Protein AF-A0A6M1RUN6-F1 (afdb_monomer)

Secondary structure (DSSP, 8-state):
--HHHHHHHHHHHHHHS-SEEEEEEEEEEEPPTTSHHHH-EEEEEEEEEEETTEEEEEEEEEEEE-----TTSSS--HHHHHHHHHHHHHHHHTT-----EEEEEEEEEEEE--

Sequence (114 aa):
MTVLDMIEAERRRCKHGGRYWMNSSKEVAAVGAPWELALGYVELTISTTCACGVFSFSVCLDDTYDFDPKWLKTHRFPQGEVYTTLVWATQNALRCGWRPYQITGCYHGAECTF

pLDDT: mean 71.51, std 12.7, range [46.12, 90.5]

Structure (mmCIF, N/CA/C/O backbone):
data_AF-A0A6M1RUN6-F1
#
_entry.id   AF-A0A6M1RUN6-F1
#
loop_
_atom_site.group_PDB
_atom_site.id
_atom_site.type_symbol
_atom_site.label_atom_id
_atom_site.label_alt_id
_atom_site.label_comp_id
_atom_site.label_asym_id
_atom_site.label_entity_id
_atom_site.label_seq_id
_atom_site.pdbx_PDB_ins_code
_atom_site.Cartn_x
_atom_site.Cartn_y
_atom_site.Cartn_z
_atom_site.occupancy
_atom_site.B_iso_or_equiv
_atom_site.auth_seq_id
_atom_site.auth_comp_id
_atom_site.auth_asym_id
_atom_site.auth_atom_id
_atom_site.pdbx_PDB_model_num
ATOM 1 N N . MET A 1 1 ? 5.912 3.838 11.160 1.00 60.22 1 MET A N 1
ATOM 2 C CA . MET A 1 1 ? 4.533 3.461 11.521 1.00 60.22 1 MET A CA 1
ATOM 3 C C . MET A 1 1 ? 3.965 2.725 10.327 1.00 60.22 1 MET A C 1
ATOM 5 O O . MET A 1 1 ? 4.090 3.238 9.225 1.00 60.22 1 MET A O 1
ATOM 9 N N . THR A 1 2 ? 3.495 1.497 10.514 1.00 80.00 2 THR A N 1
ATOM 10 C CA . THR A 1 2 ? 2.986 0.637 9.435 1.00 80.00 2 THR A CA 1
ATOM 11 C C . THR A 1 2 ? 1.469 0.782 9.281 1.00 80.00 2 THR A C 1
ATOM 13 O O . THR A 1 2 ? 0.795 1.249 10.198 1.00 80.00 2 THR A O 1
ATOM 16 N N . VAL A 1 3 ? 0.914 0.323 8.152 1.00 79.94 3 VAL A N 1
ATOM 17 C CA . VAL A 1 3 ? -0.546 0.241 7.940 1.00 79.94 3 VAL A CA 1
ATOM 18 C C . VAL A 1 3 ? -1.236 -0.548 9.060 1.00 79.94 3 VAL A C 1
ATOM 20 O O . VAL A 1 3 ? -2.304 -0.159 9.527 1.00 79.94 3 VAL A O 1
ATOM 23 N N . LEU A 1 4 ? -0.601 -1.620 9.545 1.00 81.50 4 LEU A N 1
ATOM 24 C CA . LEU A 1 4 ? -1.116 -2.420 10.658 1.00 81.50 4 LEU A CA 1
ATOM 25 C C . LEU A 1 4 ? -1.151 -1.626 11.969 1.00 81.50 4 LEU A C 1
ATOM 27 O O . LEU A 1 4 ? -2.146 -1.697 12.688 1.00 81.50 4 LEU A O 1
ATOM 31 N N . ASP A 1 5 ? -0.117 -0.827 12.252 1.00 84.25 5 ASP A N 1
ATOM 32 C CA . ASP A 1 5 ? -0.082 0.024 13.450 1.00 84.25 5 ASP A CA 1
ATOM 33 C C . ASP A 1 5 ? -1.211 1.067 13.432 1.00 84.25 5 ASP A C 1
ATOM 35 O O . ASP A 1 5 ? -1.817 1.346 14.467 1.00 84.25 5 ASP A O 1
ATOM 39 N N . MET A 1 6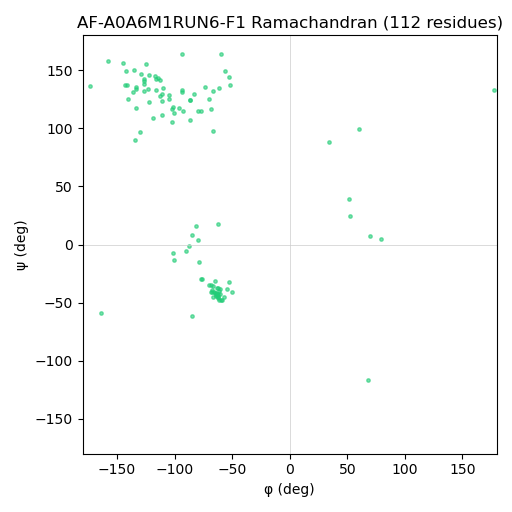 ? -1.524 1.620 12.254 1.00 84.44 6 MET A N 1
ATOM 40 C CA . MET A 1 6 ? -2.619 2.581 12.079 1.00 84.44 6 MET A CA 1
ATOM 41 C C . MET A 1 6 ? -3.988 1.938 12.318 1.00 84.44 6 MET A C 1
ATOM 43 O O . MET A 1 6 ? -4.820 2.497 13.034 1.00 84.44 6 MET A O 1
ATOM 47 N N . ILE A 1 7 ? -4.212 0.744 11.759 1.00 86.44 7 ILE A N 1
ATOM 48 C CA . ILE A 1 7 ? -5.455 -0.015 11.951 1.00 86.44 7 ILE A CA 1
ATOM 49 C C . ILE A 1 7 ? -5.635 -0.378 13.431 1.00 86.44 7 ILE A C 1
ATOM 51 O O . ILE A 1 7 ? -6.717 -0.190 13.983 1.00 86.44 7 ILE A O 1
ATOM 55 N N . GLU A 1 8 ? -4.579 -0.845 14.098 1.00 87.88 8 GLU A N 1
ATOM 56 C CA . GLU A 1 8 ? -4.619 -1.229 15.513 1.00 87.88 8 GLU A CA 1
ATOM 57 C C . GLU A 1 8 ? -4.859 -0.019 16.438 1.00 87.88 8 GLU A C 1
ATOM 59 O O . GLU A 1 8 ? -5.585 -0.127 17.431 1.00 87.88 8 GLU A O 1
ATOM 64 N N . ALA A 1 9 ? -4.318 1.158 16.110 1.00 87.31 9 ALA A N 1
ATOM 65 C CA . ALA A 1 9 ? -4.603 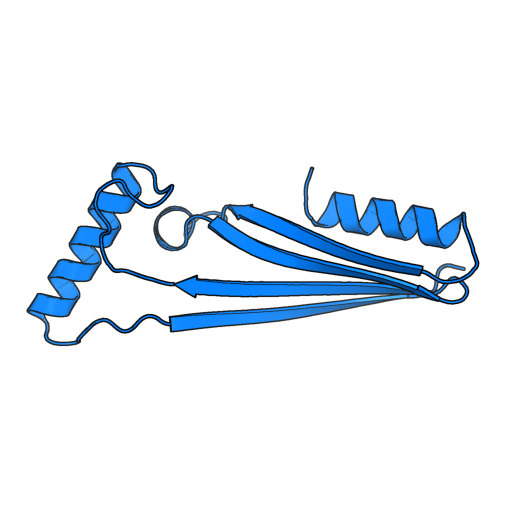2.389 16.847 1.00 87.31 9 ALA A CA 1
ATOM 66 C C . ALA A 1 9 ? -6.092 2.775 16.765 1.00 87.31 9 ALA A C 1
ATOM 68 O O . ALA A 1 9 ? -6.725 3.066 17.786 1.00 87.31 9 ALA A O 1
ATOM 69 N N . GLU A 1 10 ? -6.673 2.714 15.567 1.00 87.62 10 GLU A N 1
ATOM 70 C CA . GLU A 1 10 ? -8.089 3.009 15.334 1.00 87.62 10 GLU A CA 1
ATOM 71 C C . GLU A 1 10 ? -9.019 1.953 15.957 1.00 87.62 10 GLU A C 1
ATOM 73 O O . GLU A 1 10 ? -10.061 2.284 16.531 1.00 87.62 10 GLU A O 1
ATOM 78 N N . ARG A 1 11 ? -8.608 0.681 15.965 1.00 86.75 11 ARG A N 1
ATOM 79 C CA . ARG A 1 11 ? -9.299 -0.399 16.683 1.00 86.75 11 ARG A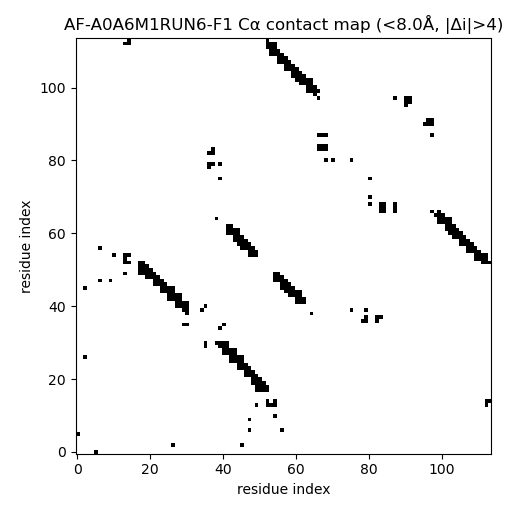 CA 1
ATOM 80 C C . ARG A 1 11 ? -9.393 -0.111 18.181 1.00 86.75 11 ARG A C 1
ATOM 82 O O . ARG A 1 11 ? -10.475 -0.200 18.765 1.00 86.75 11 ARG A O 1
ATOM 89 N N . ARG A 1 12 ? -8.283 0.282 18.818 1.00 87.06 12 ARG A N 1
ATOM 90 C CA . ARG A 1 12 ? -8.266 0.659 20.246 1.00 87.06 12 ARG A CA 1
ATOM 91 C C . ARG A 1 12 ? -9.157 1.864 20.516 1.00 87.06 12 ARG A C 1
ATOM 93 O O . ARG A 1 12 ? -9.880 1.881 21.511 1.00 87.06 12 ARG A O 1
ATOM 100 N N . ARG A 1 13 ? -9.153 2.847 19.613 1.00 85.31 13 ARG A N 1
ATOM 101 C CA . ARG A 1 13 ? -10.047 4.005 19.689 1.00 85.31 13 ARG A CA 1
ATOM 102 C C . ARG A 1 13 ? -11.518 3.591 19.631 1.00 85.31 13 ARG A C 1
ATOM 104 O O . ARG A 1 13 ? -12.303 4.094 20.428 1.00 85.31 13 ARG A O 1
ATOM 111 N N . CYS A 1 14 ? -11.878 2.651 18.754 1.00 84.62 14 CYS A N 1
ATOM 112 C CA . CYS A 1 14 ? -13.235 2.108 18.673 1.00 84.62 14 CYS A CA 1
ATOM 113 C C . CYS A 1 14 ? -13.654 1.388 19.965 1.00 84.62 14 CYS A C 1
ATOM 115 O O . CYS A 1 14 ? -14.756 1.614 20.459 1.00 84.62 14 CYS A O 1
ATOM 117 N N . LYS A 1 15 ? -12.750 0.596 20.558 1.00 83.56 15 LYS A N 1
ATOM 118 C CA . LYS A 1 15 ? -13.000 -0.131 21.812 1.00 83.56 15 LYS A CA 1
ATOM 119 C C . LYS A 1 15 ? -13.263 0.796 23.008 1.00 83.56 15 LYS A C 1
ATOM 121 O O . LYS A 1 15 ? -14.078 0.479 23.867 1.00 83.56 15 LYS A O 1
ATOM 126 N N . HIS A 1 16 ? -12.561 1.928 23.086 1.00 76.88 16 HIS A N 1
ATOM 127 C CA . HIS A 1 16 ? -12.616 2.830 24.245 1.00 76.88 16 HIS A CA 1
ATOM 128 C C . HIS A 1 16 ? -13.515 4.064 24.060 1.00 76.88 16 HIS A C 1
ATOM 130 O O . HIS A 1 16 ? -13.827 4.736 25.041 1.00 76.88 16 HIS A O 1
ATOM 136 N N . GLY A 1 17 ? -13.937 4.379 22.833 1.00 64.19 17 GLY A N 1
ATOM 137 C CA . GLY A 1 17 ? -14.715 5.575 22.509 1.00 64.19 17 GLY A CA 1
ATOM 138 C C . GLY A 1 17 ? -15.892 5.252 21.596 1.00 64.19 17 GLY A C 1
ATOM 139 O O . GLY A 1 17 ? -15.774 5.297 20.374 1.00 64.19 17 GLY A O 1
ATOM 140 N N . GLY A 1 18 ? -17.047 4.935 22.178 1.00 63.97 18 GLY A N 1
ATOM 141 C CA . GLY A 1 18 ? -18.250 4.629 21.407 1.00 63.97 18 GLY A CA 1
ATOM 142 C C . GLY A 1 18 ? -19.016 5.880 20.970 1.00 63.97 18 GLY A C 1
ATOM 143 O O . GLY A 1 18 ? -19.365 6.709 21.809 1.00 63.97 18 GLY A O 1
ATOM 144 N N . ARG A 1 19 ? -19.354 5.967 19.674 1.00 69.00 19 ARG A N 1
ATOM 145 C CA . ARG A 1 19 ? -20.697 6.377 19.205 1.00 69.00 19 ARG A CA 1
ATOM 146 C C . ARG A 1 19 ? -20.929 6.016 17.738 1.00 69.00 19 ARG A C 1
ATOM 148 O O . ARG A 1 19 ? -21.827 5.232 17.480 1.00 69.00 19 ARG A O 1
ATOM 155 N N . TYR A 1 20 ? -20.115 6.508 16.814 1.00 82.19 20 TYR A N 1
ATOM 156 C CA . TYR A 1 20 ? -20.066 6.107 15.400 1.00 82.19 20 TYR A CA 1
ATOM 157 C C . TYR A 1 20 ? -19.026 6.997 14.719 1.00 82.19 20 TYR A C 1
ATOM 159 O O . TYR A 1 20 ? -19.057 8.209 14.937 1.00 82.19 20 TYR A O 1
ATOM 167 N N . TRP A 1 21 ? -18.116 6.446 13.923 1.00 88.00 21 TRP A N 1
ATOM 168 C CA . TRP A 1 21 ? -17.201 7.260 13.121 1.00 88.00 21 TRP A CA 1
ATOM 169 C C . TRP A 1 21 ? -16.655 6.486 11.924 1.00 88.00 21 TRP A C 1
ATOM 171 O O . TRP A 1 21 ? -16.611 5.257 11.926 1.00 88.00 21 TRP A O 1
ATOM 181 N N . MET A 1 22 ? -16.215 7.234 10.914 1.00 89.19 22 MET A N 1
ATOM 182 C CA . MET A 1 22 ? -15.529 6.734 9.729 1.00 89.19 22 MET A CA 1
ATOM 183 C C . MET A 1 22 ? -14.305 7.612 9.477 1.00 89.19 22 MET A C 1
ATOM 185 O O . MET A 1 22 ? -14.395 8.836 9.573 1.00 89.19 22 MET A O 1
ATOM 189 N N . ASN A 1 23 ? -13.170 6.990 9.181 1.00 86.81 23 ASN A N 1
ATOM 190 C CA . ASN A 1 23 ? -11.932 7.666 8.828 1.00 86.81 23 ASN A CA 1
ATOM 191 C C . ASN A 1 23 ? -11.389 7.070 7.525 1.00 86.81 23 ASN A C 1
ATOM 193 O O . ASN A 1 23 ? -11.581 5.885 7.253 1.00 86.81 23 ASN A O 1
ATOM 197 N N . SER A 1 24 ? -10.734 7.892 6.712 1.00 87.25 24 SER A N 1
ATOM 198 C CA . SER A 1 24 ? -10.053 7.444 5.503 1.00 87.25 24 SER A CA 1
ATOM 199 C C . SER A 1 24 ? -8.740 8.194 5.355 1.00 87.25 24 SER A C 1
ATOM 201 O O . SER A 1 24 ? -8.730 9.424 5.320 1.00 87.25 24 SER A O 1
ATOM 203 N N . SER A 1 25 ? -7.644 7.458 5.230 1.00 85.38 25 SER A N 1
ATOM 204 C CA . SER A 1 25 ? -6.310 7.997 4.989 1.00 85.38 25 SER A CA 1
ATOM 205 C C . SER A 1 25 ? -5.689 7.365 3.751 1.00 85.38 25 SER A C 1
ATOM 207 O O . SER A 1 25 ? -6.056 6.266 3.335 1.00 85.38 25 SER A O 1
ATOM 209 N N . LYS A 1 26 ? -4.751 8.090 3.149 1.00 83.94 26 LYS A N 1
ATOM 210 C CA . LYS A 1 26 ? -3.920 7.608 2.049 1.00 83.94 26 LYS A CA 1
ATOM 211 C C . LYS A 1 26 ? -2.504 7.464 2.566 1.00 83.94 26 LYS A C 1
ATOM 213 O O . LYS A 1 26 ? -1.981 8.402 3.158 1.00 83.94 26 LYS A O 1
ATOM 218 N N . GLU A 1 27 ? -1.911 6.306 2.340 1.00 80.44 27 GLU A N 1
ATOM 219 C CA . GLU A 1 27 ? -0.553 5.988 2.752 1.00 80.44 27 GLU A CA 1
ATOM 220 C C . GLU A 1 27 ? 0.242 5.490 1.557 1.00 80.44 27 GLU A C 1
ATOM 222 O O . GLU A 1 27 ? -0.246 4.701 0.751 1.00 80.44 27 GLU A O 1
ATOM 227 N N . VAL A 1 28 ? 1.485 5.944 1.457 1.00 76.19 28 VAL A N 1
ATOM 228 C CA . VAL A 1 28 ? 2.407 5.499 0.415 1.00 76.19 28 VAL A CA 1
ATOM 229 C C . VAL A 1 28 ? 3.336 4.468 1.036 1.00 76.19 28 VAL A C 1
ATOM 231 O O . VAL A 1 28 ? 4.131 4.789 1.919 1.00 76.19 28 VAL A O 1
ATOM 234 N N . ALA A 1 29 ? 3.227 3.219 0.591 1.00 71.00 29 ALA A N 1
ATOM 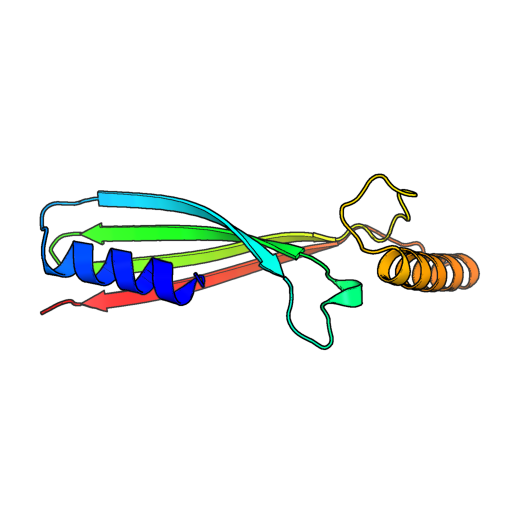235 C CA . ALA A 1 29 ? 4.040 2.118 1.091 1.00 71.00 29 ALA A CA 1
ATOM 236 C C . ALA A 1 29 ? 5.030 1.658 0.018 1.00 71.00 29 ALA A C 1
ATOM 238 O O . ALA A 1 29 ? 4.662 1.478 -1.141 1.00 71.00 29 ALA A O 1
ATOM 239 N N . ALA A 1 30 ? 6.292 1.447 0.401 1.00 65.75 30 ALA A N 1
ATOM 240 C CA . ALA A 1 30 ? 7.250 0.770 -0.466 1.00 65.75 30 ALA A CA 1
ATOM 241 C C . ALA A 1 30 ? 6.812 -0.686 -0.646 1.00 65.75 30 ALA A C 1
ATOM 243 O O . ALA A 1 30 ? 6.495 -1.373 0.332 1.00 65.75 30 ALA A O 1
ATOM 244 N N . VAL A 1 31 ? 6.796 -1.167 -1.886 1.00 64.00 31 VAL A N 1
ATOM 245 C CA . VAL A 1 31 ? 6.566 -2.587 -2.133 1.00 64.00 31 VAL A CA 1
ATOM 246 C C . VAL A 1 31 ? 7.794 -3.339 -1.649 1.00 64.00 31 VAL A C 1
ATOM 248 O O . VAL A 1 31 ? 8.905 -3.030 -2.057 1.00 64.00 31 VAL A O 1
ATOM 251 N N . GLY A 1 32 ? 7.609 -4.318 -0.766 1.00 57.41 32 GLY A N 1
ATOM 252 C CA . GLY A 1 32 ? 8.724 -5.119 -0.271 1.00 57.41 32 GLY A CA 1
ATOM 253 C C . GLY A 1 32 ? 9.463 -5.865 -1.389 1.00 57.41 32 GLY A C 1
ATOM 254 O O . GLY A 1 32 ? 8.958 -6.064 -2.501 1.00 57.41 32 GLY A O 1
ATOM 255 N N . ALA A 1 33 ? 10.670 -6.331 -1.076 1.00 50.28 33 ALA A N 1
ATOM 256 C CA . ALA A 1 33 ? 11.409 -7.232 -1.952 1.00 50.28 33 ALA A CA 1
ATOM 257 C C . ALA A 1 33 ? 10.556 -8.468 -2.336 1.00 50.28 33 ALA A C 1
ATOM 259 O O . ALA A 1 33 ? 9.790 -8.968 -1.508 1.00 50.28 33 ALA A O 1
ATOM 260 N N . PRO A 1 34 ? 10.682 -8.990 -3.572 1.00 52.53 34 PRO A N 1
ATOM 261 C CA . PRO A 1 34 ? 11.635 -8.598 -4.619 1.00 52.53 34 PRO A CA 1
ATOM 262 C C . PRO A 1 34 ? 11.149 -7.453 -5.524 1.00 52.53 34 PRO A C 1
ATOM 264 O O . PRO A 1 34 ? 11.862 -7.046 -6.438 1.00 52.53 34 PRO A O 1
ATOM 267 N N . TRP A 1 35 ? 9.936 -6.950 -5.308 1.00 55.12 35 TRP A N 1
ATOM 268 C CA . TRP A 1 35 ? 9.265 -6.078 -6.267 1.00 55.12 35 TRP A CA 1
ATOM 269 C C . TRP A 1 35 ? 9.542 -4.590 -6.059 1.00 55.12 35 TRP A C 1
ATOM 271 O O . TRP A 1 35 ? 9.156 -3.805 -6.910 1.00 55.12 35 TRP A O 1
ATOM 281 N N . GLU A 1 36 ? 10.253 -4.197 -5.003 1.00 61.66 36 GLU A N 1
ATOM 282 C CA . GLU A 1 36 ? 10.584 -2.800 -4.676 1.00 61.66 36 GLU A CA 1
ATOM 283 C C . GLU A 1 36 ? 11.190 -2.011 -5.847 1.00 61.66 36 GLU A C 1
ATOM 285 O O . GLU A 1 36 ? 10.827 -0.867 -6.092 1.00 61.66 36 GLU A O 1
ATOM 290 N N . LEU A 1 37 ? 12.081 -2.627 -6.629 1.00 56.94 37 LEU A N 1
ATOM 291 C CA . LEU A 1 37 ? 12.735 -1.957 -7.761 1.00 56.94 37 LEU A CA 1
ATOM 292 C C . LEU A 1 37 ? 11.832 -1.825 -8.989 1.00 56.94 37 LEU A C 1
ATOM 294 O O . LEU A 1 37 ? 12.000 -0.897 -9.780 1.00 56.94 37 LEU A O 1
ATOM 298 N N . ALA A 1 38 ? 10.906 -2.769 -9.161 1.00 55.59 38 ALA A N 1
ATOM 299 C CA . ALA A 1 38 ? 9.956 -2.751 -10.259 1.00 55.59 38 ALA A CA 1
ATOM 300 C C . ALA A 1 38 ? 8.764 -1.873 -9.876 1.00 55.59 38 ALA A C 1
ATOM 302 O O . ALA A 1 38 ? 8.536 -0.848 -10.499 1.00 55.59 38 ALA A O 1
ATOM 303 N N . LEU A 1 39 ? 8.045 -2.234 -8.819 1.00 58.72 39 LEU A N 1
ATOM 304 C CA . LEU A 1 39 ? 6.815 -1.594 -8.367 1.00 58.72 39 LEU A CA 1
ATOM 305 C C . LEU A 1 39 ? 7.057 -0.257 -7.652 1.00 58.72 39 LEU A C 1
ATOM 307 O O . LEU A 1 39 ? 6.261 0.662 -7.801 1.00 58.72 39 LEU A O 1
ATOM 311 N N . GLY A 1 40 ? 8.198 -0.078 -6.984 1.00 65.38 40 GLY A N 1
ATOM 312 C CA . GLY A 1 40 ? 8.503 1.159 -6.272 1.00 65.38 40 GLY A CA 1
ATOM 313 C C . GLY A 1 40 ? 7.592 1.340 -5.064 1.00 65.38 40 GLY A C 1
ATOM 314 O O . GLY A 1 40 ? 7.627 0.550 -4.120 1.00 65.38 40 GLY A O 1
ATOM 315 N N . TYR A 1 41 ? 6.784 2.395 -5.108 1.00 69.62 41 TYR A N 1
ATOM 316 C CA . TYR A 1 41 ? 5.831 2.742 -4.062 1.00 69.62 41 TYR A CA 1
ATOM 317 C C . TYR A 1 41 ? 4.410 2.570 -4.579 1.00 69.62 41 TYR A C 1
ATOM 319 O O . TYR A 1 41 ? 4.132 2.932 -5.717 1.00 69.62 41 TYR A O 1
ATOM 327 N N . VAL A 1 42 ? 3.528 2.078 -3.717 1.00 73.62 42 VAL A N 1
ATOM 328 C CA . VAL A 1 42 ? 2.097 1.933 -3.992 1.00 73.62 42 VAL A CA 1
ATOM 329 C C . VAL A 1 42 ? 1.300 2.854 -3.082 1.00 73.62 42 VAL A C 1
ATOM 331 O O . VAL A 1 42 ? 1.650 3.044 -1.912 1.00 73.62 42 VAL A O 1
ATOM 334 N N . GLU A 1 43 ? 0.219 3.418 -3.613 1.00 79.38 43 GLU A N 1
ATOM 335 C CA . GLU A 1 43 ? -0.750 4.165 -2.819 1.00 79.38 43 GLU A CA 1
ATOM 336 C C . GLU A 1 43 ? -1.793 3.199 -2.240 1.00 79.38 43 GLU A C 1
ATOM 338 O O . GLU A 1 43 ? -2.449 2.430 -2.946 1.00 79.38 43 GLU A O 1
ATOM 343 N N . LEU A 1 44 ? -1.928 3.230 -0.918 1.00 82.06 44 LEU A N 1
ATOM 344 C CA . LEU A 1 44 ? -2.910 2.474 -0.161 1.00 82.06 44 LEU A CA 1
ATOM 345 C C . LEU A 1 44 ? -3.929 3.445 0.424 1.00 82.06 44 LEU A C 1
ATOM 347 O O . LEU A 1 44 ? -3.586 4.347 1.184 1.00 82.06 44 LEU A O 1
ATOM 351 N N . THR A 1 45 ? -5.201 3.231 0.122 1.00 86.69 45 THR A N 1
ATOM 352 C CA . THR A 1 45 ? -6.308 3.895 0.806 1.00 86.69 45 THR A CA 1
ATOM 353 C C . THR A 1 45 ? -6.770 3.017 1.960 1.00 86.69 45 THR A C 1
ATOM 355 O O . THR A 1 45 ? -7.280 1.917 1.751 1.00 86.69 45 THR A O 1
ATOM 358 N N . ILE A 1 46 ? -6.592 3.502 3.184 1.00 88.31 46 ILE A N 1
ATOM 359 C CA . ILE A 1 46 ? -7.016 2.837 4.414 1.00 88.31 46 ILE A CA 1
ATOM 360 C C . ILE A 1 46 ? -8.297 3.517 4.878 1.00 88.31 46 ILE A C 1
ATOM 362 O O . ILE A 1 46 ? -8.287 4.692 5.232 1.00 88.31 46 ILE A O 1
ATOM 366 N N . SER A 1 47 ? -9.399 2.784 4.910 1.00 89.69 47 SER A N 1
ATOM 367 C CA . SER A 1 47 ? -10.664 3.244 5.471 1.00 89.69 47 SER A CA 1
ATOM 368 C C . SER A 1 47 ? -10.977 2.444 6.725 1.00 89.69 47 SER A C 1
ATOM 370 O O . SER A 1 47 ? -10.971 1.219 6.695 1.00 89.69 47 SER A O 1
ATOM 372 N N . THR A 1 48 ? -11.267 3.116 7.830 1.00 89.75 48 THR A N 1
ATOM 373 C CA . THR A 1 48 ? -11.654 2.494 9.100 1.00 89.75 48 THR A CA 1
ATOM 374 C C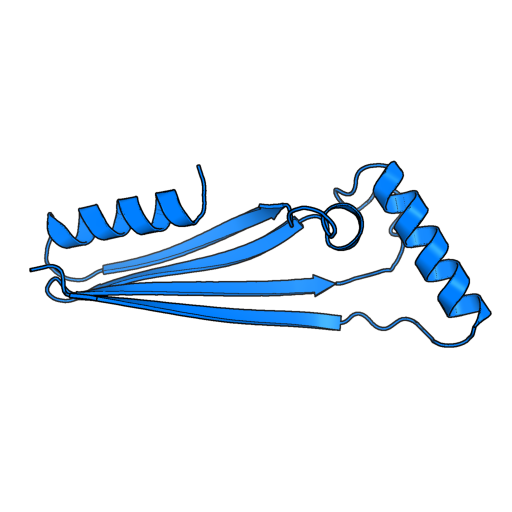 . THR A 1 48 ? -13.016 3.017 9.527 1.00 89.75 48 THR A C 1
ATOM 376 O O . THR A 1 48 ? -13.401 4.149 9.236 1.00 89.75 48 THR A O 1
ATOM 379 N N . THR A 1 49 ? -13.813 2.178 10.170 1.00 90.50 49 THR A N 1
ATOM 380 C CA . THR A 1 49 ? -15.158 2.527 10.625 1.00 90.50 49 THR A CA 1
ATOM 381 C C . THR A 1 49 ? -15.427 1.855 11.958 1.00 90.50 49 THR A C 1
ATOM 383 O O . THR A 1 49 ? -15.120 0.680 12.148 1.00 90.50 49 THR A O 1
ATOM 386 N N . CYS A 1 50 ? -16.026 2.599 12.879 1.00 88.88 50 CYS A N 1
ATOM 387 C CA . CYS A 1 50 ? -16.500 2.089 14.153 1.00 88.88 50 CYS A CA 1
ATOM 388 C C . CYS A 1 50 ? -17.994 2.357 14.274 1.00 88.88 50 CYS A C 1
ATOM 390 O O . CYS A 1 50 ? -18.424 3.511 14.236 1.00 88.88 50 CYS A O 1
ATOM 392 N N . ALA A 1 51 ? -18.780 1.305 14.465 1.00 86.56 51 ALA A N 1
ATOM 393 C CA . ALA A 1 51 ? -20.217 1.400 14.673 1.00 86.56 51 ALA A CA 1
ATOM 394 C C . ALA A 1 51 ? -20.613 0.516 15.854 1.00 86.56 51 ALA A C 1
ATOM 396 O O . ALA A 1 51 ? -20.430 -0.694 15.808 1.00 86.56 51 ALA A O 1
ATOM 397 N N . CYS A 1 52 ? -21.144 1.115 16.923 1.00 82.00 52 CYS A N 1
ATOM 398 C CA . CYS A 1 52 ? -21.642 0.379 18.094 1.00 82.00 52 CYS A CA 1
ATOM 399 C C . CYS A 1 52 ? -20.641 -0.639 18.690 1.00 82.00 52 CYS A C 1
ATOM 401 O O . CYS A 1 52 ? -21.039 -1.731 19.079 1.00 82.00 52 CYS A O 1
ATOM 403 N N . GLY A 1 53 ? -19.344 -0.306 18.741 1.00 77.25 53 GLY A N 1
ATOM 404 C CA . GLY A 1 53 ? -18.299 -1.223 19.230 1.00 77.25 53 GLY A CA 1
ATOM 405 C C . GLY A 1 53 ? -17.858 -2.285 18.214 1.00 77.25 53 GLY A C 1
ATOM 406 O O . GLY A 1 53 ? -17.037 -3.146 18.522 1.00 77.25 53 GLY A O 1
ATOM 407 N N . VAL A 1 54 ? -18.357 -2.230 16.982 1.00 84.69 54 VAL A N 1
ATOM 408 C CA . VAL A 1 54 ? -17.860 -3.037 15.867 1.00 84.69 54 VAL A CA 1
ATOM 409 C C . VAL A 1 54 ? -16.863 -2.203 15.081 1.00 84.69 54 VAL A C 1
ATOM 411 O O . VAL A 1 54 ? -17.216 -1.157 14.531 1.00 84.69 54 VAL A O 1
ATOM 414 N N . PHE A 1 55 ? -15.617 -2.666 15.038 1.00 88.62 55 PHE A N 1
ATOM 415 C CA . PHE A 1 55 ? -14.564 -2.064 14.235 1.00 88.62 55 PHE A CA 1
ATOM 416 C C . PHE A 1 55 ? -14.491 -2.776 12.886 1.00 88.62 55 PHE A C 1
ATOM 418 O O . PHE A 1 55 ? -14.470 -4.001 12.814 1.00 88.62 55 PHE A O 1
ATOM 425 N N . SER A 1 56 ? -14.434 -2.012 11.807 1.00 90.25 56 SER A N 1
ATOM 426 C CA . SER A 1 56 ? -14.247 -2.525 10.454 1.00 90.25 56 SER A CA 1
ATOM 427 C C . SER A 1 56 ? -13.219 -1.682 9.723 1.00 90.25 56 SER A C 1
ATOM 429 O O . SER A 1 56 ? -13.053 -0.495 10.006 1.00 90.25 56 SER A O 1
ATOM 431 N N . PHE A 1 57 ? -12.502 -2.304 8.799 1.00 88.50 57 PHE A N 1
ATOM 432 C CA . PHE A 1 57 ? -11.505 -1.625 7.996 1.00 88.50 57 PHE A CA 1
ATOM 433 C C . PHE A 1 57 ? -11.448 -2.182 6.575 1.00 88.50 57 PHE A C 1
ATOM 435 O O . PHE A 1 57 ? -11.823 -3.323 6.300 1.00 88.50 57 PHE A O 1
ATOM 442 N N . SER A 1 58 ? -10.954 -1.346 5.675 1.00 88.06 58 SER A N 1
ATOM 443 C CA . SER A 1 58 ? -10.678 -1.643 4.283 1.00 88.06 58 SER A CA 1
ATOM 444 C C . SER A 1 58 ? -9.323 -1.053 3.933 1.00 88.06 58 SER A C 1
ATOM 446 O O . SER A 1 58 ? -9.071 0.112 4.222 1.00 88.06 58 SER A O 1
ATOM 448 N N . VAL A 1 59 ? -8.458 -1.832 3.301 1.00 85.19 59 VAL A N 1
ATOM 449 C CA . VAL A 1 59 ? -7.207 -1.348 2.715 1.00 85.19 59 VAL A CA 1
ATOM 450 C C . VAL A 1 59 ? -7.281 -1.630 1.229 1.00 85.19 59 VAL A C 1
ATOM 452 O O . VAL A 1 59 ? -7.236 -2.788 0.822 1.00 85.19 59 VAL A O 1
ATOM 455 N N . CYS A 1 60 ? -7.438 -0.583 0.431 1.00 83.56 60 CYS A N 1
ATOM 456 C CA . CYS A 1 60 ? -7.487 -0.674 -1.018 1.00 83.56 60 CYS A CA 1
ATOM 457 C C . CYS A 1 60 ? -6.174 -0.179 -1.609 1.00 83.56 60 CYS A C 1
ATOM 459 O O . CYS A 1 60 ? -5.750 0.940 -1.338 1.00 83.56 60 CYS A O 1
ATOM 461 N N . LEU A 1 61 ? -5.550 -1.018 -2.421 1.00 80.94 61 LEU A N 1
ATOM 462 C CA . LEU A 1 61 ? -4.461 -0.641 -3.300 1.00 80.94 61 LEU A CA 1
ATOM 463 C C . LEU A 1 61 ? -5.070 -0.128 -4.603 1.00 80.94 61 LEU A C 1
ATOM 465 O O . LEU A 1 61 ? -5.868 -0.831 -5.227 1.00 80.94 61 LEU A O 1
ATOM 469 N N . ASP A 1 62 ? -4.703 1.091 -4.973 1.00 71.81 62 ASP A N 1
ATOM 470 C CA . ASP A 1 62 ? -5.003 1.676 -6.275 1.00 71.81 62 ASP A CA 1
ATOM 471 C C . ASP A 1 62 ? -3.695 2.237 -6.818 1.00 71.81 62 ASP A C 1
ATOM 473 O O . ASP A 1 62 ? -3.246 3.308 -6.408 1.00 71.81 62 ASP A O 1
ATOM 477 N N . ASP A 1 63 ? -3.033 1.453 -7.667 1.00 67.62 63 ASP 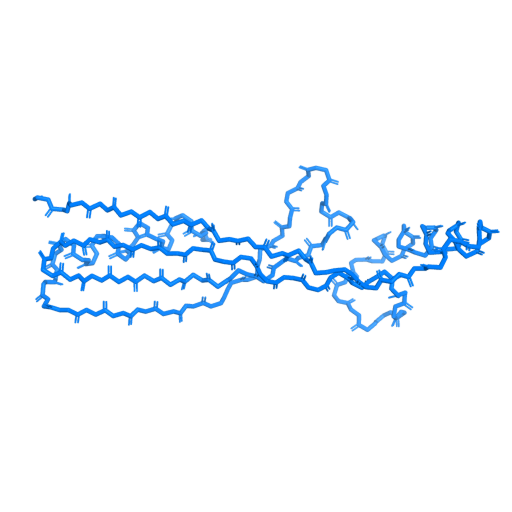A N 1
ATOM 478 C CA . ASP A 1 63 ? -1.784 1.864 -8.285 1.00 67.62 63 ASP A CA 1
ATOM 479 C C . ASP A 1 63 ? -1.861 1.720 -9.801 1.00 67.62 63 ASP A C 1
ATOM 481 O O . ASP A 1 63 ? -2.287 0.698 -10.354 1.00 67.62 63 ASP A O 1
ATOM 485 N N . THR A 1 64 ? -1.439 2.778 -10.486 1.00 64.75 64 THR A N 1
ATOM 486 C CA . THR A 1 64 ? -1.329 2.786 -11.939 1.00 64.75 64 THR A CA 1
ATOM 487 C C . THR A 1 64 ? 0.130 2.618 -12.285 1.00 64.75 64 THR A C 1
ATOM 489 O O . THR A 1 64 ? 0.928 3.551 -12.179 1.00 64.75 64 THR A O 1
ATOM 492 N N . TYR A 1 65 ? 0.467 1.420 -12.744 1.00 62.94 65 TYR A N 1
ATOM 493 C CA . TYR A 1 65 ? 1.824 1.133 -13.123 1.00 62.94 65 TYR A CA 1
ATOM 494 C C . TYR A 1 65 ? 2.113 1.692 -14.518 1.00 62.94 65 TYR A C 1
ATOM 496 O O . TYR A 1 65 ? 1.568 1.235 -15.528 1.00 62.94 65 TYR A O 1
ATOM 504 N N . ASP A 1 66 ? 3.018 2.667 -14.562 1.00 59.78 66 ASP A N 1
ATOM 505 C CA . ASP A 1 66 ? 3.555 3.252 -15.783 1.00 59.78 66 ASP A CA 1
ATOM 506 C C . ASP A 1 66 ? 5.039 2.862 -15.928 1.00 59.78 66 ASP A C 1
ATOM 508 O O . ASP A 1 66 ? 5.887 3.253 -15.122 1.00 59.78 66 ASP A O 1
ATOM 512 N N . PHE A 1 67 ? 5.350 2.029 -16.930 1.00 58.09 67 PHE A N 1
ATOM 513 C CA . PHE A 1 67 ? 6.727 1.668 -17.315 1.00 58.09 67 PHE A CA 1
ATOM 514 C C . PHE A 1 67 ? 7.351 2.701 -18.265 1.00 58.09 67 PHE A C 1
ATOM 516 O O . PHE A 1 67 ? 8.426 2.442 -18.806 1.00 58.09 67 PHE A O 1
ATOM 523 N N . ASP A 1 68 ? 6.710 3.849 -18.502 1.00 57.84 68 ASP A N 1
ATOM 524 C CA . ASP A 1 68 ? 7.312 4.921 -19.286 1.00 57.84 68 ASP A CA 1
ATOM 525 C C . ASP A 1 68 ? 8.494 5.533 -18.505 1.00 57.84 68 ASP A C 1
ATOM 527 O O . ASP A 1 68 ? 8.299 6.061 -17.401 1.00 57.84 68 ASP A O 1
ATOM 531 N N . PRO A 1 69 ? 9.742 5.441 -19.005 1.00 53.25 69 PRO A N 1
ATOM 532 C CA . PRO A 1 69 ? 10.886 6.057 -18.349 1.00 53.25 69 PRO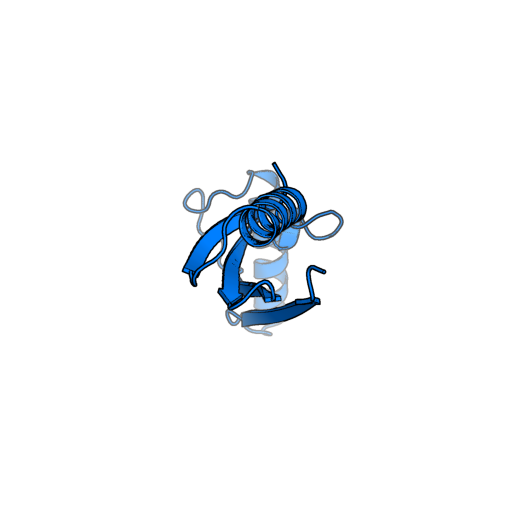 A CA 1
ATOM 533 C C . PRO A 1 69 ? 10.737 7.580 -18.408 1.00 53.25 69 PRO A C 1
ATOM 535 O O . PRO A 1 69 ? 11.084 8.226 -19.394 1.00 53.25 69 PRO A O 1
ATOM 538 N N . LYS A 1 70 ? 10.231 8.182 -17.329 1.00 55.38 70 LYS A N 1
ATOM 539 C CA . LYS A 1 70 ? 9.976 9.629 -17.267 1.00 55.38 70 LYS A CA 1
ATOM 540 C C . LYS A 1 70 ? 11.209 10.480 -16.948 1.00 55.38 70 LYS A C 1
ATOM 542 O O . LYS A 1 70 ? 11.017 11.643 -16.606 1.00 55.38 70 LYS A O 1
ATOM 547 N N . TRP A 1 71 ? 12.427 9.936 -17.076 1.00 46.12 71 TRP A N 1
ATOM 548 C CA . TRP A 1 71 ? 13.726 10.614 -16.914 1.00 46.12 71 TRP A CA 1
ATOM 549 C C . TRP A 1 71 ? 13.705 11.704 -15.833 1.00 46.12 71 TRP A C 1
ATOM 551 O O . TRP A 1 71 ? 13.452 12.875 -16.124 1.00 46.12 71 TRP A O 1
ATOM 561 N N . LEU A 1 72 ? 13.978 11.315 -14.584 1.00 47.59 72 LEU A N 1
ATOM 562 C CA . LEU A 1 72 ? 14.095 12.203 -13.414 1.00 47.59 72 LEU A CA 1
ATOM 563 C C . LEU A 1 72 ? 12.782 12.856 -12.923 1.00 47.59 72 LEU A C 1
ATOM 565 O O . LEU A 1 72 ? 12.828 13.709 -12.036 1.00 47.59 72 LEU A O 1
ATOM 569 N N . LYS A 1 73 ? 11.605 12.484 -13.453 1.00 46.97 73 LYS A N 1
ATOM 570 C CA . LYS A 1 73 ? 10.301 13.063 -13.037 1.00 46.97 73 LYS A CA 1
ATOM 571 C C . LYS A 1 73 ? 9.471 12.210 -12.080 1.00 46.97 73 LYS A C 1
ATOM 573 O O . LYS A 1 73 ? 8.442 12.668 -11.594 1.00 46.97 73 LYS A O 1
ATOM 578 N N . THR A 1 74 ? 9.886 10.980 -11.814 1.00 49.19 74 THR A N 1
ATOM 579 C CA . THR A 1 74 ? 9.230 10.084 -10.850 1.00 49.19 74 THR A CA 1
ATOM 580 C C . THR A 1 74 ? 10.198 9.771 -9.720 1.00 49.19 74 THR A C 1
ATOM 582 O O . THR A 1 74 ? 11.388 9.628 -9.976 1.00 49.19 74 THR A O 1
ATOM 585 N N . HIS A 1 75 ? 9.699 9.618 -8.490 1.00 48.78 75 HIS A N 1
ATOM 586 C CA . HIS A 1 75 ? 10.467 9.362 -7.257 1.00 48.78 75 HIS A CA 1
ATOM 587 C C . HIS A 1 75 ? 11.273 8.038 -7.229 1.00 48.78 75 HIS A C 1
ATOM 589 O O . HIS A 1 75 ? 11.643 7.559 -6.158 1.00 48.78 75 HIS A O 1
ATOM 595 N N . ARG A 1 76 ? 11.536 7.407 -8.379 1.00 54.22 76 ARG A N 1
ATOM 596 C CA . ARG A 1 76 ? 12.349 6.192 -8.467 1.00 54.22 76 ARG A CA 1
ATOM 597 C C . ARG A 1 76 ? 13.820 6.542 -8.269 1.00 54.22 76 ARG A C 1
ATOM 599 O O . ARG A 1 76 ? 14.329 7.497 -8.849 1.00 54.22 76 ARG A O 1
ATOM 606 N N . PHE A 1 77 ? 14.514 5.735 -7.468 1.00 58.56 77 PHE A N 1
ATOM 607 C CA . PHE A 1 77 ? 15.969 5.796 -7.374 1.00 58.56 77 PHE A CA 1
ATOM 608 C C . PHE A 1 77 ? 16.600 5.608 -8.768 1.00 58.56 77 PHE A C 1
ATOM 610 O O . PHE A 1 77 ? 16.060 4.836 -9.567 1.00 58.56 77 PHE A O 1
ATOM 617 N N . PRO A 1 78 ? 17.769 6.216 -9.050 1.00 60.44 78 PRO A N 1
ATOM 618 C CA . PRO A 1 78 ? 18.429 6.135 -10.361 1.00 60.44 78 PRO A CA 1
ATOM 619 C C . PRO A 1 78 ? 18.624 4.700 -10.872 1.00 60.44 78 PRO A C 1
ATOM 621 O O . PRO A 1 78 ? 18.550 4.432 -12.066 1.00 60.44 78 PRO A O 1
ATOM 624 N N . GLN A 1 79 ? 18.828 3.743 -9.963 1.00 62.16 79 GLN A N 1
ATOM 625 C CA . GLN A 1 79 ? 18.943 2.326 -10.311 1.00 62.16 79 GLN A CA 1
ATOM 626 C C . GLN A 1 79 ? 17.621 1.735 -10.828 1.00 62.16 79 GLN A C 1
ATOM 628 O O . GLN A 1 79 ? 17.627 0.986 -11.802 1.00 62.16 79 GLN A O 1
ATOM 633 N N . GLY A 1 80 ? 16.483 2.094 -10.225 1.00 62.25 80 GLY A N 1
ATOM 634 C CA . GLY A 1 80 ? 15.160 1.650 -10.676 1.00 62.25 80 GLY A CA 1
ATOM 635 C C . GLY A 1 80 ? 14.809 2.191 -12.063 1.00 62.25 80 GLY A C 1
ATOM 636 O O . GLY A 1 80 ? 14.166 1.506 -12.858 1.00 62.25 80 GLY A O 1
ATOM 637 N N . GLU A 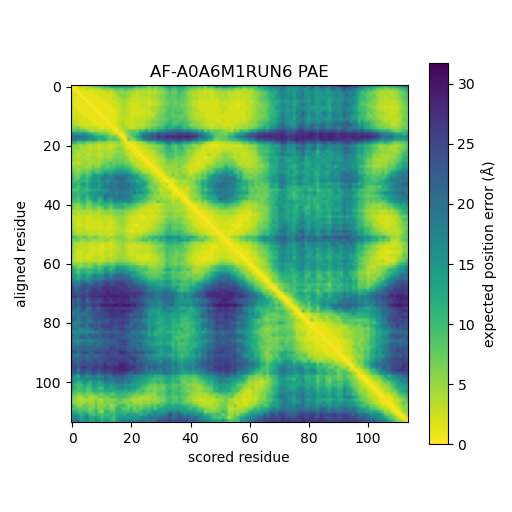1 81 ? 15.298 3.383 -12.399 1.00 64.50 81 GLU A N 1
ATOM 638 C CA . GLU A 1 81 ? 15.140 3.995 -13.720 1.00 64.50 81 GLU A CA 1
ATOM 639 C C . GLU A 1 81 ? 15.911 3.238 -14.815 1.00 64.50 81 GLU A C 1
ATOM 641 O O . GLU A 1 81 ? 15.374 3.005 -15.902 1.00 64.50 81 GLU A O 1
ATOM 646 N N . VAL A 1 82 ? 17.122 2.753 -14.512 1.00 67.88 82 VAL A N 1
ATOM 647 C CA . VAL A 1 82 ? 17.905 1.901 -15.426 1.00 67.88 82 VAL A CA 1
ATOM 648 C C . VAL A 1 82 ? 17.167 0.595 -15.729 1.00 67.88 82 VAL A C 1
ATOM 650 O O . VAL A 1 82 ? 17.008 0.238 -16.896 1.00 67.88 82 VAL A O 1
ATOM 653 N N . TYR A 1 83 ? 16.657 -0.100 -14.707 1.00 65.81 83 TYR A N 1
ATOM 654 C CA . TYR A 1 83 ? 15.903 -1.343 -14.916 1.00 65.81 83 TYR A CA 1
ATOM 655 C C . TYR A 1 83 ? 14.589 -1.110 -15.669 1.00 65.81 83 TYR A C 1
ATOM 657 O O . TYR A 1 83 ? 14.277 -1.857 -16.596 1.00 65.81 83 TYR A O 1
ATOM 665 N N . THR A 1 84 ? 13.861 -0.041 -15.334 1.00 66.44 84 THR A N 1
ATOM 666 C CA . THR A 1 84 ? 12.639 0.367 -16.051 1.00 66.44 84 THR A CA 1
ATOM 667 C C . THR A 1 84 ? 12.941 0.589 -17.537 1.00 66.44 84 THR A C 1
ATOM 669 O O . THR A 1 84 ? 12.237 0.063 -18.399 1.00 66.44 84 THR A O 1
ATOM 672 N N . THR A 1 85 ? 14.042 1.280 -17.847 1.00 67.81 85 THR A N 1
ATOM 673 C CA . THR A 1 85 ? 14.484 1.555 -19.223 1.00 67.81 85 THR A CA 1
ATOM 674 C C . THR A 1 85 ? 14.850 0.277 -19.979 1.00 67.81 85 THR A C 1
ATOM 676 O O . THR A 1 85 ? 14.470 0.123 -21.138 1.00 67.81 85 THR A O 1
ATOM 679 N N . LEU A 1 86 ? 15.547 -0.670 -19.340 1.00 68.00 86 LEU A N 1
ATOM 680 C CA . LEU A 1 86 ? 15.904 -1.951 -19.962 1.00 68.00 86 LEU A CA 1
ATOM 681 C C . LEU A 1 86 ? 14.666 -2.792 -20.295 1.00 68.00 86 LEU A C 1
ATOM 683 O O . LEU A 1 86 ? 14.571 -3.343 -21.395 1.00 68.00 86 LEU A O 1
ATOM 687 N N . VAL A 1 87 ? 13.698 -2.863 -19.379 1.00 68.75 87 VAL A N 1
ATOM 688 C CA . VAL A 1 87 ? 12.429 -3.573 -19.602 1.00 68.75 87 VAL A CA 1
ATOM 689 C C . VAL A 1 87 ? 11.629 -2.903 -20.721 1.00 68.75 87 VAL A C 1
ATOM 691 O O . VAL A 1 87 ? 11.144 -3.589 -21.623 1.00 68.75 87 VAL A O 1
ATOM 694 N N . TRP A 1 88 ? 11.546 -1.570 -20.719 1.00 69.31 88 TRP A N 1
ATOM 695 C CA . TRP A 1 88 ? 10.891 -0.799 -21.776 1.00 69.31 88 TRP A CA 1
ATOM 696 C C . TRP A 1 88 ? 11.541 -1.028 -23.149 1.00 69.31 88 TRP A C 1
ATOM 698 O O . TRP A 1 88 ? 10.845 -1.328 -24.123 1.00 69.31 88 TRP A O 1
ATOM 708 N N . ALA A 1 89 ? 12.872 -0.949 -23.234 1.00 67.69 89 ALA A N 1
ATOM 709 C CA . ALA A 1 89 ? 13.617 -1.139 -24.476 1.00 67.69 89 ALA A CA 1
ATOM 710 C C . ALA A 1 89 ? 13.442 -2.562 -25.024 1.00 67.69 89 ALA A C 1
ATOM 712 O O . ALA A 1 89 ? 13.200 -2.741 -26.218 1.00 67.69 89 ALA A O 1
ATOM 713 N N . THR A 1 90 ? 13.486 -3.568 -24.146 1.00 67.81 90 THR A N 1
ATOM 714 C CA . THR A 1 90 ? 13.292 -4.977 -24.515 1.00 67.81 90 THR A CA 1
ATOM 715 C C . THR A 1 90 ? 11.893 -5.213 -25.085 1.00 67.81 90 THR A C 1
ATOM 717 O O . THR A 1 90 ? 11.748 -5.839 -26.133 1.00 67.81 90 THR A O 1
ATOM 720 N N . GLN A 1 91 ? 10.847 -4.670 -24.459 1.00 64.00 91 GLN A N 1
ATOM 721 C CA . GLN A 1 91 ? 9.476 -4.849 -24.946 1.00 64.00 91 GLN A CA 1
ATOM 722 C C . GLN A 1 91 ? 9.184 -4.102 -26.252 1.00 64.00 91 GLN A C 1
ATOM 724 O O . GLN A 1 91 ? 8.446 -4.618 -27.096 1.00 64.00 91 GLN A O 1
ATOM 729 N N . ASN A 1 92 ? 9.779 -2.922 -26.453 1.00 67.69 92 ASN A N 1
ATOM 730 C CA . ASN A 1 92 ? 9.690 -2.208 -27.728 1.00 67.69 92 ASN A CA 1
ATOM 731 C C . ASN A 1 92 ? 10.459 -2.935 -28.841 1.00 67.69 92 ASN A C 1
ATOM 733 O O . ASN A 1 92 ? 9.937 -3.069 -29.948 1.00 67.69 92 ASN A O 1
ATOM 737 N N . ALA A 1 93 ? 11.645 -3.480 -28.547 1.00 70.25 93 ALA A N 1
ATOM 738 C CA . ALA A 1 93 ? 12.400 -4.310 -29.488 1.00 70.25 93 ALA A CA 1
ATOM 739 C C . ALA A 1 93 ? 11.619 -5.573 -29.896 1.00 70.25 93 ALA A C 1
ATOM 741 O O . ALA A 1 93 ? 11.601 -5.943 -31.069 1.00 70.25 93 ALA A O 1
ATOM 742 N N . LEU A 1 94 ? 10.902 -6.184 -28.948 1.00 67.56 94 LEU A N 1
ATOM 743 C CA . LEU A 1 94 ? 10.014 -7.328 -29.181 1.00 67.56 94 LEU A CA 1
ATOM 744 C C . LEU A 1 94 ? 8.638 -6.940 -29.755 1.00 67.56 94 LEU A C 1
ATOM 746 O O . LEU A 1 94 ? 7.787 -7.811 -29.925 1.00 67.56 94 LEU A O 1
ATOM 750 N N . ARG A 1 95 ? 8.396 -5.652 -30.056 1.00 63.16 95 ARG A N 1
ATOM 751 C CA . ARG A 1 95 ? 7.124 -5.110 -30.581 1.00 63.16 95 ARG A CA 1
ATOM 752 C C . ARG A 1 95 ? 5.888 -5.478 -29.752 1.00 63.16 95 ARG A C 1
ATOM 754 O O . ARG A 1 95 ? 4.776 -5.487 -30.272 1.00 63.16 95 ARG A O 1
ATOM 761 N N . CYS A 1 96 ? 6.069 -5.769 -28.468 1.00 58.56 96 CYS A N 1
ATOM 762 C CA . CYS A 1 96 ? 4.976 -6.171 -27.586 1.00 58.56 96 CYS A CA 1
ATOM 763 C C . CYS A 1 96 ? 4.145 -4.975 -27.101 1.00 58.56 96 CYS A C 1
ATOM 765 O O . CYS A 1 96 ? 3.027 -5.186 -26.652 1.00 58.56 96 CYS A O 1
ATOM 767 N N . GLY A 1 97 ? 4.652 -3.742 -27.258 1.00 54.47 97 GLY A N 1
ATOM 768 C CA . GLY A 1 97 ? 3.935 -2.495 -26.979 1.00 54.47 97 GLY A CA 1
ATOM 769 C C . GLY A 1 97 ? 3.485 -2.381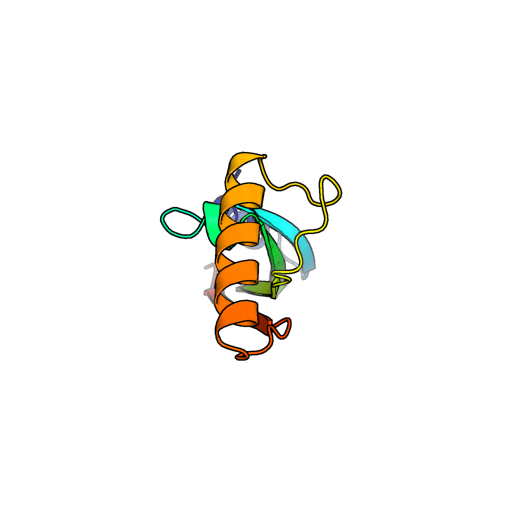 -25.521 1.00 54.47 97 GLY A C 1
ATOM 770 O O . GLY A 1 97 ? 2.448 -2.916 -25.141 1.00 54.47 97 GLY A O 1
ATOM 771 N N . TRP A 1 98 ? 4.237 -1.646 -24.700 1.00 60.59 98 TRP A N 1
ATOM 772 C CA . TRP A 1 98 ? 3.854 -1.420 -23.304 1.00 60.59 98 TRP A CA 1
ATOM 773 C C . TRP A 1 98 ? 2.509 -0.687 -23.216 1.00 60.59 98 TRP A C 1
ATOM 775 O O . TRP A 1 98 ? 2.283 0.309 -23.906 1.00 60.59 98 TRP A O 1
ATOM 785 N N . ARG A 1 99 ? 1.627 -1.160 -22.332 1.00 59.28 99 ARG A N 1
ATOM 786 C CA . ARG A 1 99 ? 0.427 -0.433 -21.911 1.00 59.28 99 ARG A CA 1
ATOM 787 C C . ARG A 1 99 ? 0.458 -0.271 -20.394 1.00 59.28 99 ARG A C 1
ATOM 789 O O . ARG A 1 99 ? 0.735 -1.265 -19.719 1.00 59.28 99 ARG A O 1
ATOM 796 N N . PRO A 1 100 ? 0.174 0.930 -19.859 1.00 61.03 100 PRO A N 1
ATOM 797 C CA . PRO A 1 100 ? -0.040 1.092 -18.431 1.00 61.03 100 PRO A CA 1
ATOM 798 C C . PRO A 1 100 ? -1.085 0.085 -17.963 1.00 61.03 100 PRO A C 1
ATOM 800 O O . PRO A 1 100 ? -2.087 -0.136 -18.651 1.00 61.03 100 PRO A O 1
ATOM 803 N N . TYR A 1 101 ? -0.844 -0.537 -16.819 1.00 60.00 101 TYR A N 1
ATOM 804 C CA . TYR A 1 101 ? -1.798 -1.454 -16.216 1.00 60.00 101 TYR A CA 1
ATOM 805 C C . TYR A 1 101 ? -2.055 -1.029 -14.782 1.00 60.00 101 TYR A C 1
ATOM 807 O O . TYR A 1 101 ? -1.160 -0.574 -14.072 1.00 60.00 101 TYR A O 1
ATOM 815 N N . GLN A 1 102 ? -3.313 -1.144 -14.381 1.00 65.12 102 GLN A N 1
ATOM 816 C CA . GLN A 1 102 ? -3.739 -0.830 -13.031 1.00 65.12 102 GLN A CA 1
ATOM 817 C C . GLN A 1 102 ? -3.717 -2.106 -12.209 1.00 65.12 102 GLN A C 1
ATOM 819 O O . GLN A 1 102 ? -4.244 -3.137 -12.635 1.00 65.12 102 GLN A O 1
ATOM 824 N N . ILE A 1 103 ? -3.101 -2.030 -11.038 1.00 65.00 103 ILE A N 1
ATOM 825 C CA . ILE A 1 103 ? -3.256 -3.047 -10.012 1.00 65.00 103 ILE A CA 1
ATOM 826 C C . ILE A 1 103 ? -4.236 -2.460 -9.011 1.00 65.00 103 ILE A C 1
ATOM 828 O O . ILE A 1 103 ? -3.973 -1.420 -8.412 1.00 65.00 103 ILE A O 1
ATOM 832 N N . THR A 1 104 ? -5.374 -3.126 -8.855 1.00 74.06 104 THR A N 1
ATOM 833 C CA . THR A 1 104 ? -6.369 -2.770 -7.849 1.00 74.06 104 THR A CA 1
ATOM 834 C C . THR A 1 104 ? -6.695 -3.984 -6.998 1.00 74.06 104 THR A C 1
ATOM 836 O O . THR A 1 104 ? -6.731 -5.120 -7.476 1.00 74.06 104 THR A O 1
ATOM 839 N N . GLY A 1 105 ? -6.906 -3.761 -5.706 1.00 76.00 105 GLY A N 1
ATOM 840 C CA . GLY A 1 105 ? -7.295 -4.825 -4.791 1.00 76.00 105 GLY A CA 1
ATOM 841 C C . GLY A 1 105 ? -7.622 -4.276 -3.417 1.00 76.00 105 GLY A C 1
ATOM 842 O O . GLY A 1 105 ? -6.893 -3.436 -2.902 1.00 76.00 105 GLY A O 1
ATOM 843 N N . CYS A 1 106 ? -8.711 -4.752 -2.820 1.00 78.75 106 CYS A N 1
ATOM 844 C CA . CYS A 1 106 ? -9.120 -4.349 -1.481 1.00 78.75 106 CYS A CA 1
ATOM 845 C C . CYS A 1 106 ? -9.080 -5.542 -0.531 1.00 78.75 106 CYS A C 1
ATOM 847 O O . CYS A 1 106 ? -9.588 -6.621 -0.837 1.00 78.75 106 CYS A O 1
ATOM 849 N N . TYR A 1 107 ? -8.488 -5.328 0.637 1.00 82.62 107 TYR A N 1
ATOM 850 C CA . TYR A 1 107 ? -8.566 -6.237 1.765 1.00 82.62 107 TYR A CA 1
ATOM 851 C C . TYR A 1 107 ? -9.510 -5.657 2.813 1.00 82.62 107 TYR A C 1
ATOM 853 O O . TYR A 1 107 ? -9.351 -4.509 3.225 1.00 82.62 107 TYR A O 1
ATOM 861 N N . HIS A 1 108 ? -10.474 -6.458 3.255 1.00 86.38 108 HIS A N 1
ATOM 862 C CA . HIS A 1 108 ? -11.475 -6.057 4.236 1.00 86.38 108 HIS A CA 1
ATOM 863 C C . HIS A 1 108 ? -11.337 -6.893 5.505 1.00 86.38 108 HIS A C 1
ATOM 865 O O . HIS A 1 108 ? -11.105 -8.100 5.438 1.00 86.38 108 HIS A O 1
ATOM 871 N N . GLY A 1 109 ? -11.538 -6.265 6.659 1.00 83.12 109 GLY A N 1
ATOM 872 C CA . GLY A 1 109 ? -11.615 -6.951 7.944 1.00 83.12 109 GLY A CA 1
ATOM 873 C C . GLY A 1 109 ? -12.666 -6.320 8.848 1.00 83.12 109 GLY A C 1
ATOM 874 O O . GLY A 1 109 ? -12.938 -5.122 8.768 1.00 83.12 109 GLY A O 1
ATOM 875 N N . ALA A 1 110 ? -13.272 -7.134 9.708 1.00 80.38 110 ALA A N 1
ATOM 876 C CA . ALA A 1 110 ? -14.227 -6.684 10.710 1.00 80.38 110 ALA A CA 1
ATOM 877 C C . ALA A 1 110 ? -14.024 -7.469 12.005 1.00 80.38 110 ALA A C 1
ATOM 879 O O . ALA A 1 110 ? -13.852 -8.686 11.981 1.00 80.38 110 ALA A O 1
ATOM 880 N N . GLU A 1 111 ? -14.065 -6.768 13.131 1.00 74.19 111 GLU A N 1
ATOM 881 C CA . GLU A 1 111 ? -13.963 -7.354 14.458 1.00 74.19 111 GLU A CA 1
ATOM 882 C C . GLU A 1 111 ? -15.035 -6.788 15.387 1.00 74.19 111 GLU A C 1
ATOM 884 O O . GLU A 1 111 ? -15.235 -5.574 15.500 1.00 74.19 111 GLU A O 1
ATOM 889 N N . CYS A 1 112 ? -15.692 -7.688 16.113 1.00 60.91 112 CYS A N 1
ATOM 890 C CA . CYS A 1 112 ? -16.521 -7.322 17.250 1.00 60.91 112 CYS A CA 1
ATOM 891 C C . CYS A 1 112 ? -15.598 -7.021 18.434 1.00 60.91 112 CYS A C 1
ATOM 893 O O . CYS A 1 112 ? -14.916 -7.925 18.922 1.00 60.91 112 CYS A O 1
ATOM 895 N N . THR A 1 113 ? -15.564 -5.773 18.906 1.00 56.72 113 THR A N 1
ATOM 896 C CA . THR A 1 113 ? -14.906 -5.472 20.181 1.00 56.72 113 THR A CA 1
ATOM 897 C C . THR A 1 113 ? -15.930 -5.679 21.296 1.00 56.72 113 THR A C 1
ATOM 899 O O . THR A 1 113 ? -16.900 -4.934 21.396 1.00 56.72 113 THR A O 1
ATOM 902 N N . PHE A 1 114 ? -15.762 -6.762 22.059 1.00 51.38 114 PHE A N 1
ATOM 903 C CA . PHE A 1 114 ? -16.497 -7.011 23.301 1.00 51.38 114 PHE A CA 1
ATOM 904 C C . PHE A 1 114 ? -15.809 -6.300 24.473 1.00 51.38 114 PHE A C 1
ATOM 906 O O . PHE A 1 114 ? -14.549 -6.253 24.491 1.00 51.38 114 PHE A O 1
#

Foldseek 3Di:
DDPVVVLVVVLVCLLVPDDKDKDKDKDWDQDDPPCNLPQPIWIWIKMWIHHPQKIKIKIKTKDWRDLPLPPPPDPHDPSSSVVSVVVVVVCVVVVVDDDTDIDIDMDMDMDRND

Mean predicted aligned error: 11.57 Å

Solvent-accessible surface area (backbone atoms only — not comparable to full-atom values): 6604 Å² total; per-residue (Å²): 136,52,76,65,56,54,52,51,53,52,44,51,46,28,67,78,54,78,72,66,54,74,50,74,50,78,45,80,43,72,42,61,85,89,40,29,61,77,66,36,63,40,43,32,40,40,35,40,34,28,50,83,32,32,32,35,39,35,42,30,39,62,36,78,48,67,66,70,73,62,79,92,72,56,98,62,55,74,68,33,48,54,53,37,42,52,55,44,52,51,35,54,75,68,66,67,59,90,70,72,47,72,54,71,52,73,51,74,52,74,44,79,54,128

Organism: NCBI:txid1324935

Nearest PDB structures (foldseek):
  4zkc-assembly1_A  TM=7.954E-01  e=3.712E+00  Orf virus (strain NZ2)
  2vdd-assembly1_A  TM=2.304E-01  e=6.587E-01  Escherichia coli K-12
  2wmz-assembly1_B  TM=2.172E-01  e=5.508E-01  Escherichia coli K-12
  5d9g-assembly2_B  TM=3.453E-01  e=8.059E+00  Homo sapiens

Radius of gyration: 18.94 Å; Cα contacts (8 Å, |Δi|>4): 183; chains: 1; bounding box: 41×22×55 Å